Protein AF-A0AAD9N2U5-F1 (afdb_monomer_lite)

Secondary structure (DSSP, 8-state):
-HHHHTTS-HHHHSTT--HHHHHHHHHHHHHHHHHHHS-----------TT--HHHHHHHHHHHHHHHHHHHH--HHHHHHHHHHHHHHHHHHHHHHHHHHHHHHT-

Organism: Ridgeia piscesae (NCBI:txid27915)

pLDDT: mean 90.74, std 6.86, range [66.44, 98.06]

Radius of gyration: 28.81 Å; chains: 1; bounding box: 66×37×48 Å

Structure (mmCIF, N/CA/C/O backbone):
data_AF-A0AAD9N2U5-F1
#
_entry.id   AF-A0AAD9N2U5-F1
#
loop_
_atom_site.group_PDB
_atom_site.id
_atom_site.type_symbol
_atom_site.label_atom_id
_atom_site.label_alt_id
_atom_site.label_comp_id
_atom_site.label_asym_id
_atom_site.label_entity_id
_atom_site.label_seq_id
_atom_site.pdbx_PDB_ins_code
_atom_site.Cartn_x
_atom_site.Cartn_y
_atom_site.Cartn_z
_atom_site.occupancy
_atom_site.B_iso_or_equiv
_atom_site.auth_seq_id
_atom_site.auth_comp_id
_atom_site.auth_asym_id
_atom_site.auth_atom_id
_atom_site.pdbx_PDB_model_num
ATOM 1 N N . MET A 1 1 ? -33.752 1.316 13.014 1.00 80.38 1 MET A N 1
ATOM 2 C CA . MET A 1 1 ? -34.151 2.358 12.035 1.00 80.38 1 MET A CA 1
ATOM 3 C C . MET A 1 1 ? -35.665 2.454 11.881 1.00 80.38 1 MET A C 1
ATOM 5 O O . MET A 1 1 ? -36.211 3.451 12.327 1.00 80.38 1 MET A O 1
ATOM 9 N N . ARG A 1 2 ? -36.357 1.429 11.348 1.00 84.38 2 ARG A N 1
ATOM 10 C CA . ARG A 1 2 ? -37.825 1.453 11.136 1.00 84.38 2 ARG A CA 1
ATOM 11 C C . ARG A 1 2 ? -38.620 1.843 12.387 1.00 84.38 2 ARG A C 1
ATOM 13 O O . ARG A 1 2 ? -39.444 2.740 12.334 1.00 84.38 2 ARG A O 1
ATOM 20 N N . GLU A 1 3 ? -38.318 1.219 13.522 1.00 88.88 3 GLU A N 1
ATOM 21 C CA . GLU A 1 3 ? -38.998 1.491 14.799 1.00 88.88 3 GLU A CA 1
ATOM 22 C C . GLU A 1 3 ? -38.699 2.876 15.384 1.00 88.88 3 GLU A C 1
ATOM 24 O O . GLU A 1 3 ? -39.489 3.392 16.162 1.00 88.88 3 GLU A O 1
ATOM 29 N N . TYR A 1 4 ? -37.561 3.479 15.034 1.00 87.44 4 TYR A N 1
ATOM 30 C CA . TYR A 1 4 ? -37.217 4.829 15.479 1.00 87.44 4 TYR A CA 1
ATOM 31 C C . TYR A 1 4 ? -38.008 5.867 14.679 1.00 87.44 4 TYR A C 1
ATOM 33 O O . TYR A 1 4 ? -38.666 6.716 15.265 1.00 87.44 4 TYR A O 1
ATOM 41 N N . LEU A 1 5 ? -38.028 5.727 13.349 1.00 85.75 5 LEU A N 1
ATOM 42 C CA . LEU A 1 5 ? -38.796 6.601 12.456 1.00 85.75 5 LEU A CA 1
ATOM 43 C C . LEU A 1 5 ? -40.310 6.498 12.693 1.00 85.75 5 LEU A C 1
ATOM 45 O O . LEU A 1 5 ? -41.019 7.487 12.544 1.00 85.75 5 LEU A O 1
ATOM 49 N N . ALA A 1 6 ? -40.797 5.321 13.098 1.00 88.25 6 ALA A N 1
ATOM 50 C CA . ALA A 1 6 ? -42.201 5.101 13.443 1.00 88.25 6 ALA A CA 1
ATOM 51 C C . ALA A 1 6 ? -42.630 5.773 14.761 1.00 88.25 6 ALA A C 1
ATOM 53 O O . ALA A 1 6 ? -43.823 5.948 14.985 1.00 88.25 6 ALA A O 1
ATOM 54 N N . LYS A 1 7 ? -41.683 6.139 15.637 1.00 90.81 7 LYS A N 1
ATOM 55 C CA . LYS A 1 7 ? -41.966 6.858 16.892 1.00 90.81 7 LYS A CA 1
ATOM 56 C C . LYS A 1 7 ? -42.038 8.372 16.711 1.00 90.81 7 LYS A C 1
ATOM 58 O O . LYS A 1 7 ? -42.481 9.060 17.625 1.00 90.81 7 LYS A O 1
ATOM 63 N N . ILE A 1 8 ? -41.574 8.889 15.575 1.00 87.62 8 ILE A N 1
ATOM 64 C CA . ILE A 1 8 ? -41.602 10.321 15.285 1.00 87.62 8 ILE A CA 1
ATOM 65 C C . ILE A 1 8 ? -43.022 10.695 14.866 1.00 87.62 8 ILE A C 1
ATOM 67 O O . ILE A 1 8 ? -43.585 10.117 13.936 1.00 87.62 8 ILE A O 1
ATOM 71 N N . ASP A 1 9 ? -43.592 11.689 15.540 1.00 89.44 9 ASP A N 1
ATOM 72 C CA . ASP A 1 9 ? -44.886 12.251 15.173 1.00 89.44 9 ASP A CA 1
ATOM 73 C C . ASP A 1 9 ? -44.721 13.249 14.019 1.00 89.44 9 ASP A C 1
ATOM 75 O O . ASP A 1 9 ? -44.6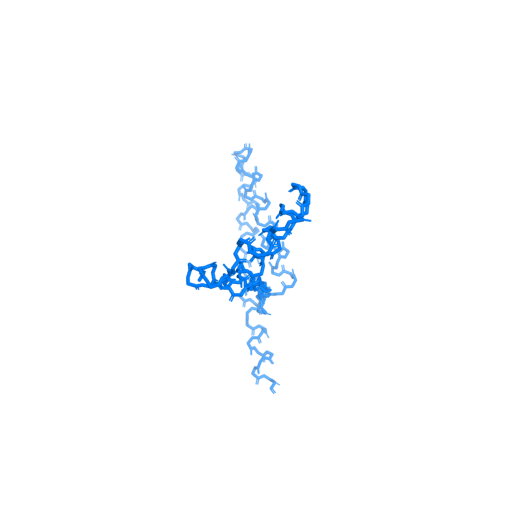03 14.464 14.202 1.00 89.44 9 ASP A O 1
ATOM 79 N N . TRP A 1 10 ? -44.689 12.720 12.798 1.00 87.69 10 TRP A N 1
ATOM 80 C CA . TRP A 1 10 ? -44.517 13.502 11.572 1.00 87.69 10 TRP A CA 1
ATOM 81 C C . TRP A 1 10 ? -45.612 14.547 11.366 1.00 87.69 10 TRP A C 1
ATOM 83 O O . TRP A 1 10 ? -45.333 15.630 10.851 1.00 87.69 10 TRP A O 1
ATOM 93 N N . ASN A 1 11 ? -46.835 14.258 11.811 1.00 86.88 11 ASN A N 1
ATOM 94 C CA . ASN A 1 11 ? -47.970 15.155 11.631 1.00 86.88 11 ASN A CA 1
ATOM 95 C C . ASN A 1 11 ? -47.787 16.446 12.419 1.00 86.88 11 ASN A C 1
ATOM 97 O O . ASN A 1 11 ? -48.054 17.515 11.881 1.00 86.88 11 ASN A O 1
ATOM 101 N N . ASN A 1 12 ? -47.294 16.365 13.655 1.00 88.19 12 ASN A N 1
ATOM 102 C CA . ASN A 1 12 ? -47.001 17.552 14.455 1.00 88.19 12 ASN A CA 1
ATOM 103 C C . ASN A 1 12 ? -45.656 18.191 14.089 1.00 88.19 12 ASN A C 1
ATOM 105 O O . ASN A 1 12 ? -45.544 19.416 14.085 1.00 88.19 12 ASN A O 1
ATOM 109 N N . THR A 1 13 ? -44.656 17.387 13.725 1.00 84.81 13 THR A N 1
ATOM 110 C CA . THR A 1 13 ? -43.302 17.879 13.420 1.00 84.81 13 THR A CA 1
ATOM 111 C C . THR A 1 13 ? -43.254 18.693 12.119 1.00 84.81 13 THR A C 1
ATOM 113 O O . THR A 1 13 ? -42.511 19.671 12.018 1.00 84.81 13 THR A O 1
ATOM 116 N N . LEU A 1 14 ? -44.070 18.324 11.126 1.00 87.25 14 LEU A N 1
ATOM 117 C CA . LEU A 1 14 ? -44.126 18.984 9.816 1.00 87.25 14 LEU A CA 1
ATOM 118 C C . LEU A 1 14 ? -45.230 20.049 9.727 1.00 87.25 14 LEU A C 1
ATOM 120 O O . LEU A 1 14 ? -45.282 20.816 8.763 1.00 87.25 14 LEU A O 1
ATOM 124 N N . LYS A 1 15 ? -46.110 20.129 10.733 1.00 88.38 15 LYS A N 1
ATOM 125 C CA . LYS A 1 15 ? -47.212 21.094 10.759 1.00 88.38 15 LYS A CA 1
ATOM 126 C C . LYS A 1 15 ? -46.682 22.525 10.752 1.00 88.38 15 LYS A C 1
ATOM 128 O O . LYS A 1 15 ? -45.744 22.860 11.473 1.00 88.38 15 LYS A O 1
ATOM 133 N N . ASN A 1 16 ? -47.331 23.394 9.978 1.00 86.00 16 ASN A N 1
ATOM 134 C CA . ASN A 1 16 ? -47.013 24.825 9.879 1.00 86.00 16 ASN A CA 1
ATOM 135 C C . ASN A 1 16 ? -45.573 25.126 9.414 1.00 86.00 16 ASN A C 1
ATOM 137 O O . ASN A 1 16 ? -45.051 26.213 9.668 1.00 86.00 16 ASN A O 1
ATOM 141 N N . LYS A 1 17 ? -44.916 24.178 8.739 1.00 87.75 17 LYS A N 1
ATOM 142 C CA . LYS A 1 17 ? -43.615 24.388 8.100 1.00 87.75 17 LYS A CA 1
ATOM 143 C C . LYS A 1 17 ? -43.797 24.577 6.598 1.00 87.75 17 LYS A C 1
ATOM 145 O O . LYS A 1 17 ? -44.711 24.034 5.984 1.00 87.75 17 LYS A O 1
ATOM 150 N N . THR A 1 18 ? -42.909 25.363 6.000 1.00 91.69 18 THR A N 1
ATOM 151 C CA . THR A 1 18 ? -42.812 25.465 4.542 1.00 91.69 18 THR A CA 1
ATOM 152 C C . THR A 1 18 ? -42.303 24.145 3.966 1.00 91.69 18 THR A C 1
ATOM 154 O O . THR A 1 18 ? -41.622 23.388 4.656 1.00 91.69 18 THR A O 1
ATOM 157 N N . ALA A 1 19 ? -42.567 23.876 2.685 1.00 88.12 19 ALA A N 1
ATOM 158 C CA . ALA A 1 19 ? -42.108 22.649 2.027 1.00 88.12 19 ALA A CA 1
ATOM 159 C C . ALA A 1 19 ? -40.585 22.431 2.164 1.00 88.12 19 ALA A C 1
ATOM 161 O O . ALA A 1 19 ? -40.126 21.322 2.434 1.00 88.12 19 ALA A O 1
ATOM 162 N N . THR A 1 20 ? -39.800 23.507 2.066 1.00 92.12 20 THR A N 1
ATOM 163 C CA . THR A 1 20 ? -38.349 23.493 2.303 1.00 92.12 20 THR A CA 1
ATOM 164 C C . THR A 1 20 ? -37.993 23.198 3.760 1.00 92.12 20 THR A C 1
ATOM 166 O O . THR A 1 20 ? -37.071 22.429 4.023 1.00 92.12 20 THR A O 1
ATOM 169 N N . GLY A 1 21 ? -38.744 23.753 4.716 1.00 89.31 21 GLY A N 1
ATOM 170 C CA . GLY A 1 21 ? -38.599 23.444 6.138 1.00 89.31 21 GLY A CA 1
ATOM 171 C C . GLY A 1 21 ? -38.884 21.973 6.447 1.00 89.31 21 GLY A C 1
ATOM 172 O O . GLY A 1 21 ? -38.098 21.338 7.146 1.00 89.31 21 GLY A O 1
ATOM 173 N N . CYS A 1 22 ? -39.948 21.412 5.869 1.00 90.75 22 CYS A N 1
ATOM 174 C CA . CYS A 1 22 ? -40.282 19.993 5.989 1.00 90.75 22 CYS A CA 1
ATOM 175 C C . CYS A 1 22 ? -39.168 19.097 5.443 1.00 90.75 22 CYS A C 1
ATOM 177 O O . CYS A 1 22 ? -38.772 18.136 6.100 1.00 90.75 22 CYS A O 1
ATOM 179 N N . TRP A 1 23 ? -38.635 19.430 4.264 1.00 92.50 23 TRP A N 1
ATOM 180 C CA . TRP A 1 23 ? -37.550 18.669 3.650 1.00 92.50 23 TRP A CA 1
ATOM 181 C C . TRP A 1 23 ? -36.280 18.674 4.504 1.00 92.50 23 TRP A C 1
ATOM 183 O O . TRP A 1 23 ? -35.658 17.631 4.693 1.00 92.50 23 TRP A O 1
ATOM 193 N N . ASN A 1 24 ? -35.925 19.826 5.075 1.00 94.31 24 ASN A N 1
ATOM 194 C CA . ASN A 1 24 ? -34.762 19.936 5.952 1.00 94.31 24 ASN A CA 1
ATOM 195 C C . ASN A 1 24 ? -34.925 19.103 7.229 1.00 94.31 24 ASN A C 1
ATOM 197 O O . ASN A 1 24 ? -33.988 18.421 7.631 1.00 94.31 24 ASN A O 1
ATOM 201 N N . ILE A 1 25 ? -36.113 19.115 7.840 1.00 92.19 25 ILE A N 1
ATOM 202 C CA . ILE A 1 25 ? -36.412 18.298 9.026 1.00 92.19 25 ILE A CA 1
ATOM 203 C C . ILE A 1 25 ? -36.290 16.811 8.689 1.00 92.19 25 ILE A C 1
ATOM 205 O O . ILE A 1 25 ? -35.595 16.077 9.386 1.00 92.19 25 ILE A O 1
ATOM 209 N N . LEU A 1 26 ? -36.913 16.376 7.592 1.00 91.25 26 LEU A N 1
ATOM 210 C CA . LEU A 1 26 ? -36.865 14.983 7.158 1.00 91.25 26 LEU A CA 1
ATOM 211 C C . LEU A 1 26 ? -35.428 14.527 6.882 1.00 91.25 26 LEU A C 1
ATOM 213 O O . LEU A 1 26 ? -35.020 13.460 7.336 1.00 91.25 26 LEU A O 1
ATOM 217 N N . LYS A 1 27 ? -34.655 15.348 6.165 1.00 93.88 27 LYS A N 1
ATOM 218 C CA . LYS A 1 27 ? -33.246 15.079 5.874 1.00 93.88 27 LYS A CA 1
ATOM 219 C C . LYS A 1 27 ? -32.438 14.910 7.161 1.00 93.88 27 LYS A C 1
ATOM 221 O O . LYS A 1 27 ? -31.723 13.925 7.292 1.00 93.88 27 LYS A O 1
ATOM 226 N N . ASN A 1 28 ? -32.596 15.829 8.111 1.00 93.69 28 ASN A N 1
ATOM 227 C CA . ASN A 1 28 ? -31.859 15.790 9.371 1.00 93.69 28 ASN A CA 1
ATOM 228 C C . ASN A 1 28 ? -32.187 14.532 10.189 1.00 93.69 28 ASN A C 1
ATOM 230 O O . ASN A 1 28 ? -31.279 13.896 10.714 1.00 93.69 28 ASN A O 1
ATOM 234 N N . GLU A 1 29 ? -33.460 14.132 10.260 1.00 92.69 29 GLU A N 1
ATOM 235 C CA . GLU A 1 29 ? -33.857 12.900 10.957 1.00 92.69 29 GLU A CA 1
ATOM 236 C C . GLU A 1 29 ? -33.283 11.646 10.286 1.00 92.69 29 GLU A C 1
ATOM 238 O O . GLU A 1 29 ? -32.827 10.722 10.962 1.00 92.69 29 GLU A O 1
ATOM 243 N N . ILE A 1 30 ? -33.252 11.615 8.951 1.00 90.94 30 ILE A N 1
ATOM 244 C CA . ILE A 1 30 ? -32.616 10.527 8.201 1.00 90.94 30 ILE A CA 1
ATOM 245 C C . ILE A 1 30 ? -31.113 10.482 8.497 1.00 90.94 30 ILE A C 1
ATOM 247 O O . ILE A 1 30 ? -30.603 9.403 8.801 1.00 90.94 30 ILE A O 1
ATOM 251 N N . ASP A 1 31 ? -30.424 11.623 8.471 1.00 91.25 31 ASP A N 1
ATOM 252 C CA . ASP A 1 31 ? -28.991 11.712 8.773 1.00 91.25 31 ASP A CA 1
ATOM 253 C C . ASP A 1 31 ? -28.704 11.220 10.207 1.00 91.25 31 ASP A C 1
ATOM 255 O O . ASP A 1 31 ? -27.835 10.370 10.411 1.00 91.25 31 ASP A O 1
ATOM 259 N N . CYS A 1 32 ? -29.513 11.623 11.195 1.00 90.31 32 CYS A N 1
ATOM 260 C CA . CYS A 1 32 ? -29.407 11.129 12.573 1.00 90.31 32 CYS A CA 1
ATOM 261 C C . CYS A 1 32 ? -29.617 9.610 12.686 1.00 90.31 32 CYS A C 1
ATOM 263 O O . CYS A 1 32 ? -28.927 8.932 13.455 1.00 90.31 32 CYS A O 1
ATOM 265 N N . VAL A 1 33 ? -30.567 9.048 11.936 1.00 91.81 33 VAL A N 1
ATOM 266 C CA . VAL A 1 33 ? -30.812 7.599 11.907 1.00 91.81 33 VAL A CA 1
ATOM 267 C C . VAL A 1 33 ? -29.648 6.856 11.261 1.00 91.81 33 VAL A C 1
ATOM 269 O O . VAL A 1 33 ? -29.264 5.789 11.753 1.00 91.81 33 VAL A O 1
ATOM 272 N N . VAL A 1 34 ? -29.074 7.405 10.193 1.00 89.88 34 VAL A N 1
ATOM 273 C CA . VAL A 1 34 ? -27.890 6.843 9.540 1.00 89.88 34 VAL A CA 1
ATOM 274 C C . VAL A 1 34 ? -26.717 6.841 10.514 1.00 89.88 34 VAL A C 1
ATOM 276 O O . VAL A 1 34 ? -26.171 5.772 10.775 1.00 89.88 34 VAL A O 1
ATOM 279 N N . ASP A 1 35 ? -26.406 7.969 11.147 1.00 87.06 35 ASP A N 1
ATOM 280 C CA . ASP A 1 35 ? -25.292 8.070 12.098 1.00 87.06 35 ASP A CA 1
ATOM 281 C C . ASP A 1 35 ? -25.452 7.138 13.306 1.00 87.06 35 ASP A C 1
ATOM 283 O O . ASP A 1 35 ? -24.482 6.552 13.794 1.00 87.06 35 ASP A O 1
ATOM 287 N N . LYS A 1 36 ? -26.686 6.966 13.793 1.00 88.81 36 LYS A N 1
ATOM 288 C CA . LYS A 1 36 ? -26.966 6.170 14.993 1.00 88.81 36 LYS A CA 1
ATOM 289 C C . LYS A 1 36 ? -26.982 4.667 14.740 1.00 88.81 36 LYS A C 1
ATOM 291 O O . LYS A 1 36 ? -26.601 3.896 15.621 1.00 88.81 36 LYS A O 1
ATOM 296 N N . PHE A 1 37 ? -27.489 4.234 13.588 1.00 89.12 37 PHE A N 1
ATOM 297 C CA . PHE A 1 37 ? -27.771 2.819 13.334 1.00 89.12 37 PHE A CA 1
ATOM 298 C C . PHE A 1 37 ? -26.920 2.207 12.218 1.00 89.12 37 PHE A C 1
ATOM 300 O O . PHE A 1 37 ? -26.865 0.980 12.128 1.00 89.12 37 PHE A O 1
ATOM 307 N N . VAL A 1 38 ? -26.259 3.009 11.378 1.00 87.56 38 VAL A N 1
ATOM 308 C CA . VAL A 1 38 ? -25.289 2.516 10.395 1.00 87.56 38 VAL A CA 1
ATOM 309 C C . VAL A 1 38 ? -23.893 2.625 11.005 1.00 87.56 38 VAL A C 1
ATOM 311 O O . VAL A 1 38 ? -23.359 3.726 11.130 1.00 87.56 38 VAL A O 1
ATOM 314 N N . PRO A 1 39 ? -23.245 1.508 11.374 1.00 81.94 39 PRO A N 1
ATOM 315 C CA . PRO A 1 39 ? -21.870 1.569 11.836 1.00 81.94 39 PRO A CA 1
ATOM 316 C C . PRO A 1 39 ? -20.973 2.060 10.698 1.00 81.94 39 PRO A C 1
ATOM 318 O O . PRO A 1 39 ? -20.777 1.376 9.690 1.00 81.94 39 PRO A O 1
ATOM 321 N N . LEU A 1 40 ? -20.388 3.245 10.873 1.00 79.38 40 LEU A N 1
ATOM 322 C CA . LEU A 1 40 ? -19.383 3.747 9.948 1.00 79.38 40 LEU A CA 1
ATOM 323 C C . LEU A 1 40 ? -18.180 2.806 9.965 1.00 79.38 40 LEU A C 1
ATOM 325 O O . LEU A 1 40 ? -17.593 2.505 11.011 1.00 79.38 40 LEU A O 1
ATOM 329 N N . LYS A 1 41 ? -17.777 2.350 8.778 1.00 76.56 41 LYS A N 1
ATOM 330 C CA . LYS A 1 41 ? -16.546 1.582 8.630 1.00 76.56 41 LYS A CA 1
ATOM 331 C C . LYS A 1 41 ? -15.385 2.476 9.053 1.00 76.56 41 LYS A C 1
ATOM 333 O O . LYS A 1 41 ? -15.004 3.388 8.321 1.00 76.56 41 LYS A O 1
ATOM 338 N N . LYS A 1 42 ? -14.795 2.200 10.220 1.00 74.88 42 LYS A N 1
ATOM 339 C CA . LYS A 1 42 ? -13.549 2.852 10.633 1.00 74.88 42 LYS A CA 1
ATOM 340 C C . LYS A 1 42 ? -12.526 2.612 9.529 1.00 74.88 42 LYS A C 1
ATOM 342 O O . LYS A 1 42 ? -12.172 1.465 9.244 1.00 74.88 42 LYS A O 1
ATOM 347 N N . GLN A 1 43 ? -12.062 3.681 8.885 1.00 75.06 43 GLN A N 1
ATOM 348 C CA . GLN A 1 43 ? -10.933 3.576 7.975 1.00 75.06 43 GLN A CA 1
ATOM 349 C C . GLN A 1 43 ? -9.714 3.179 8.807 1.00 75.06 43 GLN A C 1
ATOM 351 O O . GLN A 1 43 ? -9.100 3.998 9.489 1.00 75.06 43 GLN A O 1
ATOM 356 N N . GLY A 1 44 ? -9.384 1.889 8.795 1.00 73.81 44 GLY A N 1
ATOM 357 C CA . GLY A 1 44 ? -8.158 1.412 9.409 1.00 73.81 44 GLY A CA 1
ATOM 358 C C . GLY A 1 44 ? -6.974 2.090 8.727 1.00 73.81 44 GLY A C 1
ATOM 359 O O . GLY A 1 44 ? -6.824 1.999 7.504 1.00 73.81 44 GLY A O 1
ATOM 360 N N . LYS A 1 45 ? -6.112 2.759 9.501 1.00 78.38 45 LYS A N 1
ATOM 361 C CA . LYS A 1 45 ? -4.813 3.196 8.979 1.00 78.38 45 LYS A CA 1
ATOM 362 C C . LYS A 1 45 ? -4.092 1.941 8.493 1.00 78.38 45 LYS A C 1
ATOM 364 O O . LYS A 1 45 ? -3.885 1.012 9.274 1.00 78.38 45 LYS A O 1
ATOM 369 N N . ARG A 1 46 ? -3.720 1.890 7.209 1.00 75.50 46 ARG A N 1
ATOM 370 C CA . ARG A 1 46 ? -2.905 0.783 6.691 1.00 75.50 46 ARG A CA 1
ATOM 371 C C . ARG A 1 46 ? -1.630 0.715 7.525 1.00 75.50 46 ARG A C 1
ATOM 373 O O . ARG A 1 46 ? -0.817 1.638 7.490 1.00 75.50 46 ARG A O 1
ATOM 380 N N . SER A 1 47 ? -1.475 -0.368 8.283 1.00 72.75 47 SER A N 1
ATOM 381 C CA . SER A 1 47 ? -0.260 -0.593 9.056 1.00 72.75 47 SER A CA 1
ATOM 382 C C . SER A 1 47 ? 0.912 -0.694 8.087 1.00 72.75 47 SER A C 1
ATOM 384 O O . SER A 1 47 ? 0.892 -1.487 7.139 1.00 72.75 47 SER A O 1
ATOM 386 N N . LYS A 1 48 ? 1.934 0.142 8.293 1.00 76.00 48 LYS A N 1
ATOM 387 C CA . LYS A 1 48 ? 3.188 -0.005 7.557 1.00 76.00 48 LYS A CA 1
ATOM 388 C C . LYS A 1 48 ? 3.785 -1.353 7.950 1.00 76.00 48 LYS A C 1
ATOM 390 O O . LYS A 1 48 ? 3.849 -1.681 9.133 1.00 76.00 48 LYS A O 1
ATOM 395 N N . LYS A 1 49 ? 4.240 -2.127 6.963 1.00 82.50 49 LYS A N 1
ATOM 396 C CA . LYS A 1 49 ? 4.991 -3.361 7.217 1.00 82.50 49 LYS A CA 1
ATOM 397 C C . LYS A 1 49 ? 6.273 -2.989 7.966 1.00 82.50 49 LYS A C 1
ATOM 399 O O . LYS A 1 49 ? 7.224 -2.529 7.346 1.00 82.50 49 LYS A O 1
ATOM 404 N N . LYS A 1 50 ? 6.270 -3.147 9.294 1.00 85.00 50 LYS A N 1
ATOM 405 C CA . LYS A 1 50 ? 7.350 -2.684 10.186 1.00 85.00 50 LYS A CA 1
ATOM 406 C C . LYS A 1 50 ? 8.705 -3.320 9.863 1.00 85.00 50 LYS A C 1
ATOM 408 O O . LYS A 1 50 ? 9.732 -2.685 10.045 1.00 85.00 50 LYS A O 1
ATOM 413 N N . HIS A 1 51 ? 8.679 -4.538 9.324 1.00 88.12 51 HIS A N 1
ATOM 414 C CA . HIS A 1 51 ? 9.863 -5.289 8.920 1.00 88.12 51 HIS A CA 1
ATOM 415 C C . HIS A 1 51 ? 10.443 -4.870 7.563 1.00 88.12 51 HIS A C 1
ATOM 417 O O . HIS A 1 51 ? 11.448 -5.446 7.162 1.00 88.12 51 HIS A O 1
ATOM 423 N N . LEU A 1 52 ? 9.817 -3.949 6.815 1.00 91.31 52 LEU A N 1
ATOM 424 C CA . LEU A 1 52 ? 10.346 -3.473 5.533 1.00 91.31 52 LEU A CA 1
ATOM 425 C C . LEU A 1 52 ? 11.073 -2.138 5.695 1.00 91.31 52 LEU A C 1
ATOM 427 O O . LEU A 1 52 ? 10.476 -1.123 6.058 1.00 91.31 52 LEU A O 1
ATOM 431 N N . SER A 1 53 ? 12.353 -2.141 5.344 1.00 93.38 53 SER A N 1
ATOM 432 C CA . SER A 1 53 ? 13.210 -0.970 5.259 1.00 93.38 53 SER A CA 1
ATOM 433 C C . SER A 1 53 ? 12.801 -0.083 4.079 1.00 93.38 53 SER A C 1
ATOM 435 O O . SER A 1 53 ? 12.121 -0.510 3.137 1.00 93.38 53 SER A O 1
ATOM 437 N N . LYS A 1 54 ? 13.239 1.182 4.107 1.00 93.69 54 LYS A N 1
ATOM 438 C CA . LYS A 1 54 ? 13.063 2.103 2.972 1.00 93.69 54 LYS A CA 1
ATOM 439 C C . LYS A 1 54 ? 13.707 1.538 1.699 1.00 93.69 54 LYS A C 1
ATOM 441 O O . LYS A 1 54 ? 13.103 1.618 0.630 1.00 93.69 54 LYS A O 1
ATOM 446 N N . GLU A 1 55 ? 14.865 0.895 1.836 1.00 95.75 55 GLU A N 1
ATOM 447 C CA . GLU A 1 55 ? 15.573 0.248 0.729 1.00 95.75 55 GLU A CA 1
ATOM 448 C C . GLU A 1 55 ? 14.812 -0.951 0.161 1.00 95.75 55 GLU A C 1
ATOM 450 O O . GLU A 1 55 ? 14.665 -1.055 -1.059 1.00 95.75 55 GLU A O 1
ATOM 455 N N . ALA A 1 56 ? 14.225 -1.800 1.013 1.00 96.19 56 ALA A N 1
ATOM 456 C CA . ALA A 1 56 ? 13.370 -2.898 0.564 1.00 96.19 56 ALA A CA 1
ATOM 457 C C . ALA A 1 56 ? 12.200 -2.369 -0.276 1.00 96.19 56 ALA A C 1
ATOM 459 O O . ALA A 1 56 ? 11.913 -2.881 -1.359 1.00 96.19 56 ALA A O 1
ATOM 460 N N . ILE A 1 57 ? 11.557 -1.289 0.181 1.00 95.69 57 ILE A N 1
ATOM 461 C CA . ILE A 1 57 ? 10.463 -0.640 -0.550 1.00 95.69 57 ILE A CA 1
ATOM 462 C C . ILE A 1 57 ? 10.952 -0.079 -1.893 1.00 95.69 57 ILE A C 1
ATOM 464 O O . ILE A 1 57 ? 10.271 -0.258 -2.907 1.00 95.69 57 ILE A O 1
ATOM 468 N N . ARG A 1 58 ? 12.121 0.572 -1.929 1.00 97.38 58 ARG A N 1
ATOM 469 C CA . ARG A 1 58 ? 12.716 1.124 -3.157 1.00 97.38 58 ARG A CA 1
ATOM 470 C C . ARG A 1 58 ? 12.971 0.028 -4.193 1.00 97.38 58 ARG A C 1
ATOM 472 O O . ARG A 1 58 ? 12.523 0.157 -5.332 1.00 97.38 58 ARG A O 1
ATOM 479 N N . LYS A 1 59 ? 13.588 -1.084 -3.785 1.00 97.62 59 LYS A N 1
ATOM 480 C CA . LYS A 1 59 ? 13.864 -2.233 -4.663 1.00 97.62 59 LYS A CA 1
ATOM 481 C C . LYS A 1 59 ? 12.582 -2.925 -5.140 1.00 97.62 59 LYS A C 1
ATOM 483 O O . LYS A 1 59 ? 12.480 -3.273 -6.314 1.00 97.62 59 LYS A O 1
ATOM 488 N N . ILE A 1 60 ? 11.557 -3.052 -4.288 1.00 97.12 60 ILE A N 1
ATOM 489 C CA . ILE A 1 60 ? 10.237 -3.576 -4.694 1.00 97.12 60 ILE A CA 1
ATOM 490 C C . ILE A 1 60 ? 9.614 -2.708 -5.795 1.00 97.12 60 ILE A C 1
ATOM 492 O O . ILE A 1 60 ? 9.122 -3.248 -6.788 1.00 97.12 60 ILE A O 1
ATOM 496 N N . LYS A 1 61 ? 9.636 -1.378 -5.632 1.00 97.56 61 LYS A N 1
ATOM 497 C CA . LYS A 1 61 ? 9.104 -0.443 -6.635 1.00 97.56 61 LYS A CA 1
ATOM 498 C C . LYS A 1 61 ? 9.876 -0.531 -7.949 1.00 97.56 61 LYS A C 1
ATOM 500 O O . LYS A 1 61 ? 9.259 -0.605 -9.008 1.00 97.56 61 LYS A O 1
ATOM 505 N N . TYR A 1 62 ? 11.205 -0.585 -7.878 1.00 97.88 62 TYR A N 1
ATOM 506 C CA . TYR A 1 62 ? 12.059 -0.721 -9.057 1.00 97.88 62 TYR A CA 1
ATOM 507 C C . TYR A 1 62 ? 11.775 -2.019 -9.824 1.00 97.88 62 TYR A C 1
ATOM 509 O O . TYR A 1 62 ? 11.517 -1.985 -11.026 1.00 97.88 62 TYR A O 1
ATOM 517 N N . LYS A 1 63 ? 11.672 -3.152 -9.116 1.00 97.62 63 LYS A N 1
ATOM 518 C CA . LYS A 1 63 ? 11.245 -4.430 -9.702 1.00 97.62 63 LYS A CA 1
ATOM 519 C C . LYS A 1 63 ? 9.898 -4.311 -10.427 1.00 97.62 63 LYS A C 1
ATOM 521 O O . LYS A 1 63 ? 9.747 -4.801 -11.542 1.00 97.62 63 LYS A O 1
ATOM 526 N N . GLN A 1 64 ? 8.902 -3.679 -9.803 1.00 97.69 64 GLN A N 1
ATOM 527 C CA . GLN A 1 64 ? 7.577 -3.495 -10.412 1.00 97.69 64 GLN A CA 1
ATOM 528 C C . GLN A 1 64 ? 7.632 -2.627 -11.674 1.00 97.69 64 GLN A C 1
ATOM 530 O O . GLN A 1 64 ? 6.934 -2.915 -12.643 1.00 97.69 64 GLN A O 1
ATOM 535 N N . MET A 1 65 ? 8.456 -1.580 -11.666 1.00 97.44 65 MET A N 1
ATOM 536 C CA . MET A 1 65 ? 8.670 -0.716 -12.823 1.00 97.44 65 MET A CA 1
ATOM 537 C C . MET A 1 65 ? 9.278 -1.495 -13.994 1.00 97.44 65 MET A C 1
ATOM 539 O O . MET A 1 65 ? 8.759 -1.414 -15.105 1.00 97.44 65 MET A O 1
ATOM 543 N N . MET A 1 66 ? 10.309 -2.306 -13.744 1.00 97.06 66 MET A N 1
ATOM 544 C CA . MET A 1 66 ? 10.957 -3.094 -14.798 1.00 97.06 66 MET A CA 1
ATOM 545 C C . MET A 1 66 ? 10.054 -4.188 -15.355 1.00 97.06 66 MET A C 1
ATOM 547 O O . MET A 1 66 ? 10.011 -4.382 -16.566 1.00 97.06 66 MET A O 1
ATOM 551 N N . TRP A 1 67 ? 9.225 -4.807 -14.510 1.00 97.00 67 TRP A N 1
ATOM 552 C CA . TRP A 1 67 ? 8.185 -5.718 -14.988 1.00 97.00 67 TRP A CA 1
ATOM 553 C C . TRP A 1 67 ? 7.212 -5.031 -15.951 1.00 97.00 67 TRP A C 1
ATOM 555 O O . TRP A 1 67 ? 6.927 -5.551 -17.028 1.00 97.00 67 TRP A O 1
ATOM 565 N N . LYS A 1 68 ? 6.723 -3.835 -15.594 1.00 97.06 68 LYS A N 1
ATOM 566 C CA . LYS A 1 68 ? 5.828 -3.058 -16.467 1.00 97.06 68 LYS A CA 1
ATOM 567 C C . LYS A 1 68 ? 6.497 -2.698 -17.791 1.00 97.06 68 LYS A C 1
ATOM 569 O O . LYS A 1 68 ? 5.840 -2.768 -18.827 1.00 97.06 68 LYS A O 1
ATOM 574 N N . ARG A 1 69 ? 7.781 -2.333 -17.751 1.00 95.69 69 ARG A N 1
ATOM 575 C CA . ARG A 1 69 ? 8.572 -1.974 -18.933 1.00 95.69 69 ARG A CA 1
ATOM 576 C C . ARG A 1 69 ? 8.770 -3.168 -19.865 1.00 95.69 69 ARG A C 1
ATOM 578 O O . ARG A 1 69 ? 8.492 -3.050 -21.054 1.00 95.69 69 ARG A O 1
ATOM 585 N N . HIS A 1 70 ? 9.163 -4.323 -19.332 1.00 96.12 70 HIS A N 1
ATOM 586 C CA . HIS A 1 70 ? 9.245 -5.560 -20.109 1.00 96.12 70 HIS A CA 1
ATOM 587 C C . HIS A 1 70 ? 7.884 -5.919 -20.724 1.00 96.12 70 HIS A C 1
ATOM 589 O O . HIS A 1 70 ? 7.798 -6.151 -21.921 1.00 96.12 70 HIS A O 1
ATOM 595 N N . ARG A 1 71 ? 6.791 -5.836 -19.953 1.00 96.31 71 ARG A N 1
ATOM 596 C CA . ARG A 1 71 ? 5.430 -6.100 -20.454 1.00 96.31 71 ARG A CA 1
ATOM 597 C C . ARG A 1 71 ? 4.976 -5.180 -21.592 1.00 96.31 71 ARG A C 1
ATOM 599 O O . ARG A 1 71 ? 4.148 -5.612 -22.380 1.00 96.31 71 ARG A O 1
ATOM 606 N N . HIS A 1 72 ? 5.468 -3.942 -21.654 1.00 95.19 72 HIS A N 1
ATOM 607 C CA . HIS A 1 72 ? 5.142 -3.005 -22.741 1.00 95.19 72 HIS A CA 1
ATOM 608 C C . HIS A 1 72 ? 5.999 -3.208 -23.989 1.00 95.19 72 HIS A C 1
ATOM 610 O O . HIS A 1 72 ? 5.542 -2.941 -25.090 1.00 95.19 72 HIS A O 1
ATOM 616 N N . THR A 1 73 ? 7.250 -3.621 -23.812 1.00 94.12 73 THR A N 1
ATOM 617 C CA . THR A 1 73 ? 8.247 -3.651 -24.894 1.00 94.12 73 THR A CA 1
ATOM 618 C C . THR A 1 73 ? 8.472 -5.045 -25.467 1.00 94.12 73 THR A C 1
ATOM 620 O O . THR A 1 73 ? 8.935 -5.158 -26.592 1.00 94.12 73 THR A O 1
ATOM 623 N N . GLY A 1 74 ? 8.217 -6.102 -24.690 1.00 90.25 74 GLY A N 1
ATOM 624 C CA . GLY A 1 74 ? 8.578 -7.478 -25.037 1.00 90.25 74 GLY A CA 1
ATOM 625 C C . GLY A 1 74 ? 10.088 -7.742 -25.093 1.00 90.25 74 GLY A C 1
ATOM 626 O O . GLY A 1 74 ? 10.488 -8.837 -25.463 1.00 90.25 74 GLY A O 1
ATOM 627 N N . CYS A 1 75 ? 10.931 -6.768 -24.729 1.00 93.38 75 CYS A N 1
ATOM 628 C CA . CYS A 1 75 ? 12.381 -6.877 -24.862 1.00 93.38 75 CYS A CA 1
ATOM 629 C C . CYS A 1 75 ? 12.989 -7.791 -23.785 1.00 93.38 75 CYS A C 1
ATOM 631 O O . CYS A 1 75 ? 12.684 -7.648 -22.591 1.00 93.38 75 CYS A O 1
ATOM 633 N N . GLU A 1 76 ? 13.885 -8.683 -24.209 1.00 93.94 76 GLU A N 1
ATOM 634 C CA . GLU A 1 76 ? 14.591 -9.637 -23.346 1.00 93.94 76 GLU A CA 1
ATOM 635 C C . GLU A 1 76 ? 15.562 -8.937 -22.384 1.00 93.94 76 GLU A C 1
ATOM 637 O O . GLU A 1 76 ? 15.656 -9.294 -21.211 1.00 93.94 76 GLU A O 1
ATOM 642 N N . GLU A 1 77 ? 16.208 -7.849 -22.808 1.00 94.12 77 GLU A N 1
ATOM 643 C CA . GLU A 1 77 ? 17.076 -7.058 -21.926 1.00 94.12 77 GLU A CA 1
ATOM 644 C C . GLU A 1 77 ? 16.298 -6.503 -20.726 1.00 94.12 77 GLU A C 1
ATOM 646 O O . GLU A 1 77 ? 16.760 -6.523 -19.586 1.00 94.12 77 GLU A O 1
ATOM 651 N N . HIS A 1 78 ? 15.065 -6.043 -20.957 1.00 92.38 78 HIS A N 1
ATOM 652 C CA . HIS A 1 78 ? 14.199 -5.554 -19.886 1.00 92.38 78 HIS A CA 1
ATOM 653 C C . HIS A 1 78 ? 13.730 -6.682 -18.962 1.00 92.38 78 HIS A C 1
ATOM 655 O O . HIS A 1 78 ? 13.501 -6.437 -17.773 1.00 92.38 78 HIS A O 1
ATOM 661 N N . TYR A 1 79 ? 13.622 -7.909 -19.476 1.00 95.25 79 TYR A N 1
ATOM 662 C CA . TYR A 1 79 ? 13.372 -9.083 -18.650 1.00 95.25 79 TYR A CA 1
ATOM 663 C C . TYR A 1 79 ? 14.580 -9.422 -17.771 1.00 95.25 79 TYR A C 1
ATOM 665 O O . TYR A 1 79 ? 14.410 -9.622 -16.566 1.00 95.25 79 TYR A O 1
ATOM 673 N N . SER A 1 80 ? 15.794 -9.391 -18.326 1.00 97.06 80 SER A N 1
ATOM 674 C CA . SER A 1 80 ? 17.034 -9.601 -17.568 1.00 97.06 80 SER A CA 1
ATOM 675 C C . SER A 1 80 ? 17.167 -8.599 -16.412 1.00 97.06 80 SER A C 1
ATOM 677 O O . SER A 1 80 ? 17.278 -8.991 -15.247 1.00 97.06 80 SER A O 1
ATOM 679 N N . ILE A 1 81 ? 16.978 -7.304 -16.692 1.00 96.62 81 ILE A N 1
ATOM 680 C CA . ILE A 1 81 ? 16.998 -6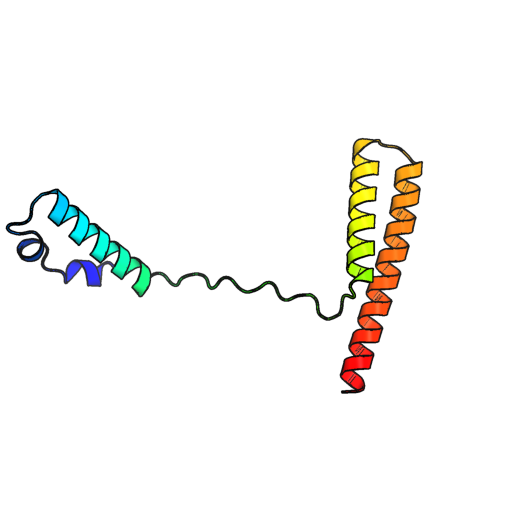.245 -15.665 1.00 96.62 81 ILE A CA 1
ATOM 681 C C . ILE A 1 81 ? 15.903 -6.475 -14.608 1.00 96.62 81 ILE A C 1
ATOM 683 O O . ILE A 1 81 ? 16.118 -6.27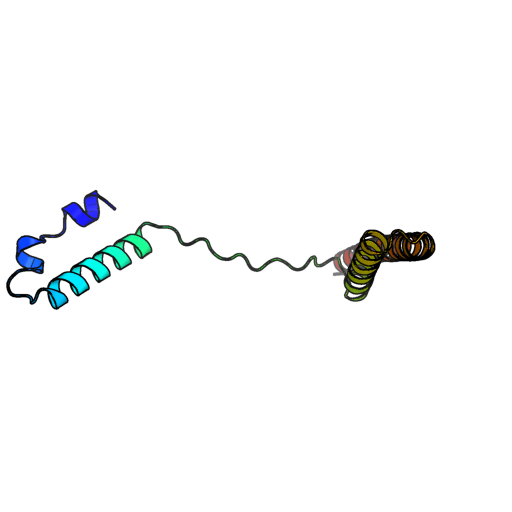6 -13.409 1.00 96.62 81 ILE A O 1
ATOM 687 N N . TYR A 1 82 ? 14.709 -6.919 -15.015 1.00 97.50 82 TYR A N 1
ATOM 688 C CA . TYR A 1 82 ? 13.655 -7.294 -14.070 1.00 97.50 82 TYR A CA 1
ATOM 689 C C . TYR A 1 82 ? 14.083 -8.453 -13.156 1.00 97.50 82 TYR A C 1
ATOM 691 O O . TYR A 1 82 ? 13.803 -8.407 -11.953 1.00 97.50 82 TYR A O 1
ATOM 699 N N . LYS A 1 83 ? 14.758 -9.478 -13.689 1.00 97.88 83 LYS A N 1
ATOM 700 C CA . LYS A 1 83 ? 15.235 -10.636 -12.918 1.00 97.88 83 LYS A CA 1
ATOM 701 C C . LYS A 1 83 ? 16.292 -10.227 -11.897 1.00 97.88 83 LYS A C 1
ATOM 703 O O . LYS A 1 83 ? 16.197 -10.634 -10.737 1.00 97.88 83 LYS A O 1
ATOM 708 N N . GLU A 1 84 ? 17.223 -9.359 -12.274 1.00 97.88 84 GLU A N 1
ATOM 709 C CA . GLU A 1 84 ? 18.187 -8.775 -11.338 1.00 97.88 84 GLU A CA 1
ATOM 710 C C . GLU A 1 84 ? 17.485 -7.977 -10.232 1.00 97.88 84 GLU A C 1
ATOM 712 O O . GLU A 1 84 ? 17.712 -8.211 -9.041 1.00 97.88 84 GLU A O 1
ATOM 717 N N . ALA A 1 85 ? 16.550 -7.097 -10.604 1.00 97.69 85 ALA A N 1
ATOM 718 C CA . ALA A 1 85 ? 15.761 -6.316 -9.656 1.00 97.69 85 ALA A CA 1
ATOM 719 C C . ALA A 1 85 ? 14.933 -7.201 -8.706 1.00 97.69 85 ALA A C 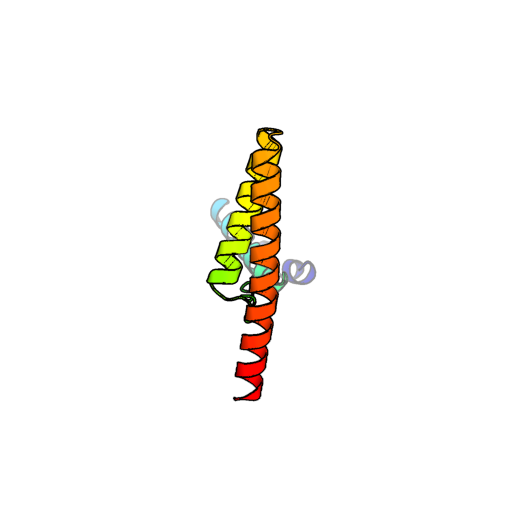1
ATOM 721 O O . ALA A 1 85 ? 14.776 -6.880 -7.523 1.00 97.69 85 ALA A O 1
ATOM 722 N N . LEU A 1 86 ? 14.406 -8.327 -9.197 1.00 97.81 86 LEU A N 1
ATOM 723 C CA . LEU A 1 86 ? 13.681 -9.318 -8.402 1.00 97.81 86 LEU A CA 1
ATOM 724 C C . LEU A 1 86 ? 14.594 -9.960 -7.355 1.00 97.81 86 LEU A C 1
ATOM 726 O O . LEU A 1 86 ? 14.205 -10.041 -6.184 1.00 97.81 86 LEU A O 1
ATOM 730 N N . ASN A 1 87 ? 15.797 -10.373 -7.751 1.00 98.06 87 ASN A N 1
ATOM 731 C CA . ASN A 1 87 ? 16.775 -10.978 -6.850 1.00 98.06 87 ASN A CA 1
ATOM 732 C C . ASN A 1 87 ? 17.203 -9.982 -5.766 1.00 98.06 87 ASN A C 1
ATOM 734 O O . ASN A 1 87 ? 17.134 -10.295 -4.575 1.00 98.06 87 ASN A O 1
ATOM 738 N N . GLN A 1 88 ? 17.530 -8.748 -6.159 1.00 97.75 88 GLN A N 1
ATOM 739 C CA . GLN A 1 88 ? 17.907 -7.682 -5.230 1.00 97.75 88 GLN A CA 1
ATOM 740 C C . GLN A 1 88 ? 16.783 -7.346 -4.241 1.00 97.75 88 GLN A C 1
ATOM 742 O O . GLN A 1 88 ? 17.037 -7.201 -3.043 1.00 97.75 88 GLN A O 1
ATOM 747 N N . ALA A 1 89 ? 15.536 -7.234 -4.713 1.00 97.75 89 ALA A N 1
ATOM 748 C CA . ALA A 1 89 ? 14.388 -6.985 -3.844 1.00 97.75 89 ALA A CA 1
ATOM 749 C C . ALA A 1 89 ? 14.163 -8.143 -2.862 1.00 97.75 89 ALA A C 1
ATOM 751 O O . ALA A 1 89 ? 13.882 -7.909 -1.691 1.00 97.75 89 ALA A O 1
ATOM 752 N N . THR A 1 90 ? 14.314 -9.387 -3.319 1.00 97.62 90 THR A N 1
ATOM 753 C CA . THR A 1 90 ? 14.125 -10.580 -2.481 1.00 97.62 90 THR A CA 1
ATOM 754 C C . THR A 1 90 ? 15.192 -10.678 -1.393 1.00 97.62 90 THR A C 1
ATOM 756 O O . THR A 1 90 ? 14.852 -10.912 -0.231 1.00 97.62 90 THR A O 1
ATOM 759 N N . ALA A 1 91 ? 16.460 -10.445 -1.741 1.00 97.88 91 ALA A N 1
ATOM 760 C CA . ALA A 1 91 ? 17.559 -10.396 -0.780 1.00 97.88 91 ALA A CA 1
ATOM 761 C C . ALA A 1 91 ? 17.328 -9.302 0.276 1.00 97.88 91 ALA A C 1
ATOM 763 O O . ALA A 1 91 ? 17.412 -9.563 1.474 1.00 97.88 91 ALA A O 1
ATOM 764 N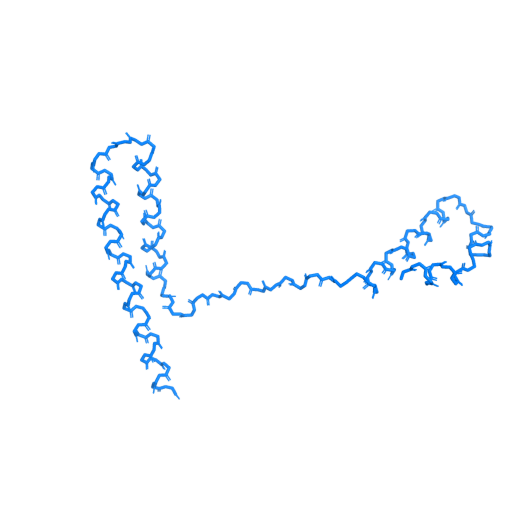 N . GLU A 1 92 ? 16.935 -8.101 -0.154 1.00 97.69 92 GLU A N 1
ATOM 765 C CA . GLU A 1 92 ? 16.686 -6.981 0.755 1.00 97.69 92 GLU A CA 1
ATOM 766 C C . GLU A 1 92 ? 15.490 -7.220 1.683 1.00 97.69 92 GLU A C 1
ATOM 768 O O . GLU A 1 92 ? 15.554 -6.888 2.862 1.00 97.69 92 GLU A O 1
ATOM 773 N N . ILE A 1 93 ? 14.405 -7.830 1.193 1.00 96.56 93 ILE A N 1
ATOM 774 C CA . ILE A 1 93 ? 13.253 -8.187 2.035 1.00 96.56 93 ILE A CA 1
ATOM 775 C C . ILE A 1 93 ? 13.680 -9.156 3.144 1.00 96.56 93 ILE A C 1
ATOM 777 O O . ILE A 1 93 ? 13.278 -8.977 4.295 1.00 96.56 93 ILE A O 1
ATOM 781 N N . ARG A 1 94 ? 14.499 -10.164 2.814 1.00 96.06 94 ARG A N 1
ATOM 782 C CA . ARG A 1 94 ? 15.018 -11.134 3.791 1.00 96.06 94 ARG A CA 1
ATOM 783 C C . ARG A 1 94 ? 15.912 -10.452 4.826 1.00 96.06 94 ARG A C 1
ATOM 785 O O . ARG A 1 94 ? 15.690 -10.641 6.019 1.00 96.06 94 ARG A O 1
ATOM 792 N N . ASN A 1 95 ? 16.850 -9.618 4.378 1.00 96.31 95 ASN A N 1
ATOM 793 C CA . ASN A 1 95 ? 17.745 -8.869 5.263 1.00 96.31 95 ASN A CA 1
ATOM 794 C C . ASN A 1 95 ? 16.962 -7.931 6.183 1.00 96.31 95 ASN A C 1
ATOM 796 O O . ASN A 1 95 ? 17.131 -7.966 7.395 1.00 96.31 95 ASN A O 1
ATOM 800 N N . SER A 1 96 ? 16.033 -7.162 5.618 1.00 95.75 96 SER A N 1
ATOM 801 C CA . SER A 1 96 ? 15.193 -6.229 6.362 1.00 95.75 96 SER A CA 1
ATOM 802 C C . SER A 1 96 ? 14.348 -6.930 7.428 1.00 95.75 96 SER A C 1
ATOM 804 O O . SER A 1 96 ? 14.217 -6.423 8.543 1.00 95.75 96 SER A O 1
ATOM 806 N N . LYS A 1 97 ? 13.805 -8.114 7.114 1.00 94.94 97 LYS A N 1
ATOM 807 C CA . 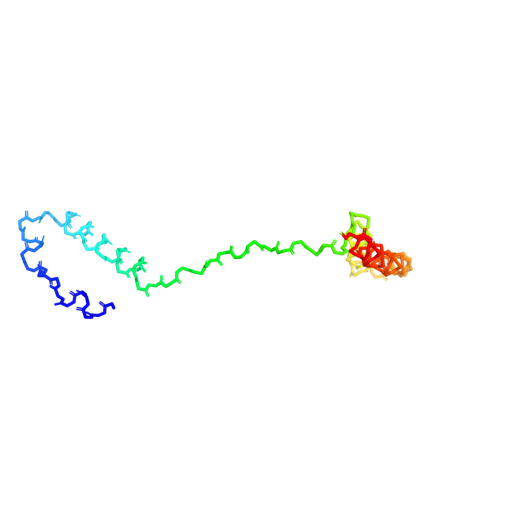LYS A 1 97 ? 13.092 -8.944 8.090 1.00 94.94 97 LYS A CA 1
ATOM 808 C C . LYS A 1 97 ? 14.021 -9.389 9.222 1.00 94.94 97 LYS A C 1
ATOM 810 O O . LYS A 1 97 ? 13.685 -9.172 10.381 1.00 94.94 97 LYS A O 1
ATOM 815 N N . ARG A 1 98 ? 15.199 -9.923 8.888 1.00 94.19 98 ARG A N 1
ATOM 816 C CA . ARG A 1 98 ? 16.194 -10.380 9.870 1.00 94.19 98 ARG A CA 1
ATOM 817 C C . ARG A 1 98 ? 16.647 -9.255 10.801 1.00 94.19 98 ARG A C 1
ATOM 819 O O . ARG A 1 98 ? 16.665 -9.437 12.012 1.00 94.19 98 ARG A O 1
ATOM 826 N N . SER A 1 99 ? 16.963 -8.081 10.256 1.00 93.06 99 SER A N 1
ATOM 827 C CA . SER A 1 99 ? 17.369 -6.915 11.049 1.00 93.06 99 SER A CA 1
ATOM 828 C C . SER A 1 99 ? 16.248 -6.416 11.960 1.00 93.06 99 SER A C 1
ATOM 830 O O . SER A 1 99 ? 16.505 -5.985 13.081 1.00 93.06 99 SER A O 1
ATOM 832 N N . TYR A 1 100 ? 14.996 -6.478 11.500 1.00 93.50 100 TYR A N 1
ATOM 833 C CA . TYR A 1 100 ? 13.846 -6.130 12.329 1.00 93.50 100 TYR A CA 1
ATOM 834 C C . TYR A 1 100 ? 13.658 -7.112 13.492 1.00 93.50 100 TYR A C 1
ATOM 836 O O . TYR A 1 100 ? 13.445 -6.676 14.619 1.00 93.50 100 TYR A O 1
ATOM 844 N N . GLU A 1 101 ? 13.783 -8.416 13.236 1.00 92.69 101 GLU A N 1
ATOM 845 C CA . GLU A 1 101 ? 13.717 -9.460 14.268 1.00 92.69 101 GLU A CA 1
ATOM 846 C C . GLU A 1 101 ? 14.847 -9.311 15.293 1.00 92.69 101 GLU A C 1
ATOM 848 O O . GLU A 1 101 ? 14.579 -9.306 16.489 1.00 92.69 101 GLU A O 1
ATOM 853 N N . GLN A 1 102 ? 16.085 -9.079 14.845 1.00 93.12 102 GLN A N 1
ATOM 854 C CA . GLN A 1 102 ? 17.218 -8.787 15.732 1.00 93.12 102 GLN A CA 1
ATOM 855 C C . GLN A 1 102 ? 16.961 -7.562 16.610 1.00 93.12 102 GLN A C 1
ATOM 857 O O . GLN A 1 102 ? 17.235 -7.593 17.804 1.00 93.12 102 GLN A O 1
ATOM 862 N N . LYS A 1 103 ? 16.397 -6.492 16.040 1.00 91.56 103 LYS A N 1
ATOM 863 C CA . LYS A 1 103 ? 16.068 -5.283 16.800 1.00 91.56 103 LYS A CA 1
ATOM 864 C C . LYS A 1 103 ? 15.009 -5.535 17.874 1.00 91.56 103 LYS A C 1
ATOM 866 O O . LYS A 1 103 ? 15.077 -4.903 18.917 1.00 91.56 103 LYS A O 1
ATOM 871 N N . ILE A 1 104 ? 14.039 -6.413 17.613 1.00 91.38 104 ILE A N 1
ATOM 872 C CA . ILE A 1 104 ? 13.035 -6.796 18.615 1.00 91.38 104 ILE A CA 1
ATOM 873 C C . ILE A 1 104 ? 13.665 -7.651 19.712 1.00 91.38 104 ILE A C 1
ATOM 875 O O . ILE A 1 104 ? 13.350 -7.444 20.869 1.00 91.38 104 ILE A O 1
ATOM 879 N N . LEU A 1 105 ? 14.540 -8.597 19.362 1.00 86.25 105 LEU A N 1
ATOM 880 C CA . LEU A 1 105 ? 15.191 -9.475 20.341 1.00 86.25 105 LEU A CA 1
ATOM 881 C C . LEU A 1 105 ? 16.180 -8.738 21.259 1.00 86.25 105 LEU A C 1
ATOM 883 O O . LEU A 1 105 ? 16.474 -9.223 22.344 1.00 86.25 105 LEU A O 1
ATOM 887 N N . LEU A 1 106 ? 16.714 -7.601 20.805 1.00 74.81 106 LEU A N 1
ATOM 888 C CA . LEU A 1 106 ? 17.619 -6.732 21.565 1.00 74.81 106 LEU A CA 1
ATOM 889 C C . LEU A 1 106 ? 16.890 -5.601 22.321 1.00 74.81 106 LEU A C 1
ATOM 891 O O . LEU A 1 106 ? 17.560 -4.773 22.937 1.00 74.81 106 LEU A O 1
ATOM 895 N N . MET A 1 107 ? 15.557 -5.526 22.223 1.00 66.44 107 MET A N 1
ATOM 896 C CA . MET A 1 107 ? 14.691 -4.578 22.942 1.00 66.44 107 MET A CA 1
ATOM 897 C C . MET A 1 107 ? 14.037 -5.257 24.139 1.00 66.44 107 MET A C 1
ATOM 899 O O . MET A 1 107 ? 13.930 -4.570 25.176 1.00 66.44 107 MET A O 1
#

Foldseek 3Di:
DVVVVVPDPLVVCCPPDDPVRSVVVVVVVVVVCCVVPPPDDPPPDPDDPQLADPVLVVLVVVLVVLVVVCVVPVDVVSVVVSVVSVVSSVVRSVVSNVVSVVVVVVD

Sequence (107 aa):
MREYLAKIDWNNTLKNKTATGCWNILKNEIDCVVDKFVPLKKQGKRSKKKHLSKEAIRKIKYKQMMWKRHRHTGCEEHYSIYKEALNQATAEIRNSKRSYEQKILLM